Protein AF-A0A9Q3EWQ4-F1 (afdb_monomer_lite)

pLDDT: mean 76.02, std 10.08, range [41.41, 91.44]

Radius of gyration: 15.01 Å; chains: 1; bounding box: 35×37×37 Å

Sequence (80 aa):
MGRVFDVINHFNDVKSLLNMETANRHMLRWHISIQENKGNMTGVNRYVNIEKNSNGLSRWRLPNTSDNPAYVHENAEPQI

Structure (mmCIF, N/CA/C/O backbone):
data_AF-A0A9Q3EWQ4-F1
#
_entry.id   AF-A0A9Q3EWQ4-F1
#
loop_
_atom_site.group_PDB
_atom_site.id
_atom_site.type_symbol
_atom_site.label_atom_id
_atom_site.label_alt_id
_atom_site.label_comp_id
_atom_site.label_asym_id
_atom_site.label_entity_id
_atom_site.label_seq_id
_atom_site.pdbx_PDB_ins_code
_atom_site.Cartn_x
_atom_site.Cartn_y
_atom_site.Cartn_z
_atom_site.occupancy
_atom_site.B_iso_or_equiv
_atom_site.auth_seq_id
_atom_site.auth_comp_id
_atom_site.auth_asym_id
_atom_site.auth_atom_id
_atom_site.pdbx_PDB_model_num
ATOM 1 N N . MET A 1 1 ? -21.325 -1.433 -3.723 1.00 51.84 1 MET A N 1
ATOM 2 C CA . MET A 1 1 ? -20.749 -2.751 -3.379 1.00 51.84 1 MET A CA 1
ATOM 3 C C . MET A 1 1 ? -19.313 -2.758 -3.882 1.00 51.84 1 MET A C 1
ATOM 5 O O . MET A 1 1 ? -19.120 -2.621 -5.084 1.00 51.84 1 MET A O 1
ATOM 9 N N . GLY A 1 2 ? -18.328 -2.754 -2.979 1.00 67.44 2 GLY A N 1
ATOM 10 C CA . GLY A 1 2 ? -16.903 -2.684 -3.335 1.00 67.44 2 GLY A CA 1
ATOM 11 C C . GLY A 1 2 ? -16.382 -4.002 -3.916 1.00 67.44 2 GLY A C 1
ATOM 12 O O . GLY A 1 2 ? -16.983 -5.053 -3.697 1.00 67.44 2 GLY A O 1
ATOM 13 N N . ARG A 1 3 ? -15.278 -3.954 -4.674 1.00 78.81 3 ARG A N 1
ATOM 14 C CA . ARG A 1 3 ? -14.563 -5.170 -5.097 1.00 78.81 3 ARG A CA 1
ATOM 15 C C . ARG A 1 3 ? -13.812 -5.746 -3.902 1.00 78.81 3 ARG A C 1
ATOM 17 O O . ARG A 1 3 ? -13.120 -5.000 -3.220 1.00 78.81 3 ARG A O 1
ATOM 24 N N . VAL A 1 4 ? -13.922 -7.055 -3.699 1.00 84.62 4 VAL A N 1
ATOM 25 C CA . VAL A 1 4 ? -13.110 -7.795 -2.725 1.00 84.62 4 VAL A CA 1
ATOM 26 C C . VAL A 1 4 ? -11.780 -8.170 -3.374 1.00 84.62 4 VAL A C 1
ATOM 28 O O . VAL A 1 4 ? -11.772 -8.614 -4.525 1.00 84.62 4 VAL A O 1
ATOM 31 N N . PHE A 1 5 ? -10.664 -7.975 -2.673 1.00 82.62 5 PHE A N 1
ATOM 32 C CA . PHE A 1 5 ? -9.329 -8.273 -3.197 1.00 82.62 5 PHE A CA 1
ATOM 33 C C . PHE A 1 5 ? -8.356 -8.760 -2.117 1.00 82.62 5 PHE A C 1
ATOM 35 O O . PHE A 1 5 ? -8.493 -8.452 -0.935 1.00 82.62 5 PHE A O 1
ATOM 42 N N . ASP A 1 6 ? -7.333 -9.497 -2.544 1.00 84.00 6 ASP A N 1
ATOM 43 C CA . ASP A 1 6 ? -6.260 -9.962 -1.668 1.00 84.00 6 ASP A CA 1
ATOM 44 C C . ASP A 1 6 ? -5.053 -9.026 -1.751 1.00 84.00 6 ASP A C 1
ATOM 46 O O . ASP A 1 6 ? -4.575 -8.693 -2.839 1.00 84.00 6 ASP A O 1
ATOM 50 N N . VAL A 1 7 ? -4.516 -8.648 -0.592 1.00 79.56 7 VAL A N 1
ATOM 51 C CA . VAL A 1 7 ? -3.252 -7.915 -0.485 1.00 79.56 7 VAL A CA 1
ATOM 52 C C . VAL A 1 7 ? -2.150 -8.911 -0.154 1.00 79.56 7 VAL A C 1
ATOM 54 O O . VAL A 1 7 ? -2.086 -9.435 0.959 1.00 79.56 7 VAL A O 1
ATOM 57 N N . ILE A 1 8 ? -1.284 -9.179 -1.130 1.00 80.62 8 ILE A N 1
ATOM 58 C CA . ILE A 1 8 ? -0.127 -10.066 -0.971 1.00 80.62 8 ILE A CA 1
ATOM 59 C C . ILE A 1 8 ? 1.057 -9.237 -0.485 1.00 80.62 8 ILE A C 1
ATOM 61 O O . ILE A 1 8 ? 1.421 -8.254 -1.134 1.00 80.62 8 ILE A O 1
ATOM 65 N N . ASN A 1 9 ? 1.638 -9.626 0.648 1.00 73.50 9 ASN A N 1
ATOM 66 C CA . ASN A 1 9 ? 2.803 -8.945 1.190 1.00 73.50 9 ASN A CA 1
ATOM 67 C C . ASN A 1 9 ? 3.701 -9.863 2.035 1.00 73.50 9 ASN A C 1
ATOM 69 O O . ASN A 1 9 ? 3.206 -10.711 2.779 1.00 73.50 9 ASN A O 1
ATOM 73 N N . HIS A 1 10 ? 5.011 -9.624 1.998 1.00 70.25 10 HIS A N 1
ATOM 74 C CA . HIS A 1 10 ? 6.023 -10.398 2.713 1.00 70.25 10 HIS A CA 1
ATOM 75 C C . HIS A 1 10 ? 6.387 -9.831 4.094 1.00 70.25 10 HIS A C 1
ATOM 77 O O . HIS A 1 10 ? 7.075 -10.492 4.872 1.00 70.25 10 HIS A O 1
ATOM 83 N N . PHE A 1 11 ? 5.9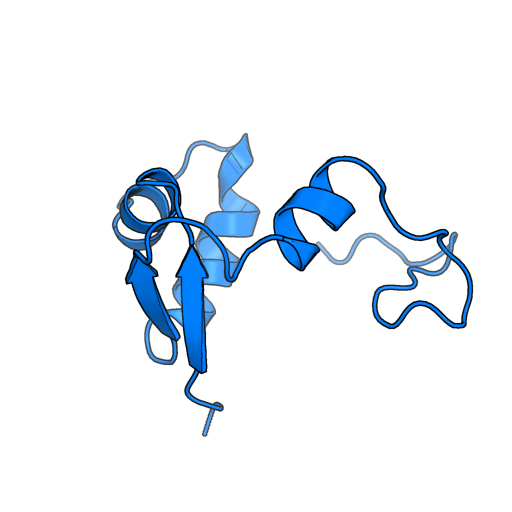47 -8.616 4.437 1.00 64.94 11 PHE A N 1
ATOM 84 C CA . PHE A 1 11 ? 6.303 -7.993 5.713 1.00 64.94 11 PHE A CA 1
ATOM 85 C C . PHE A 1 11 ? 5.143 -7.976 6.719 1.00 64.94 11 PHE A C 1
ATOM 87 O O . PHE A 1 11 ? 3.995 -7.650 6.401 1.00 64.94 11 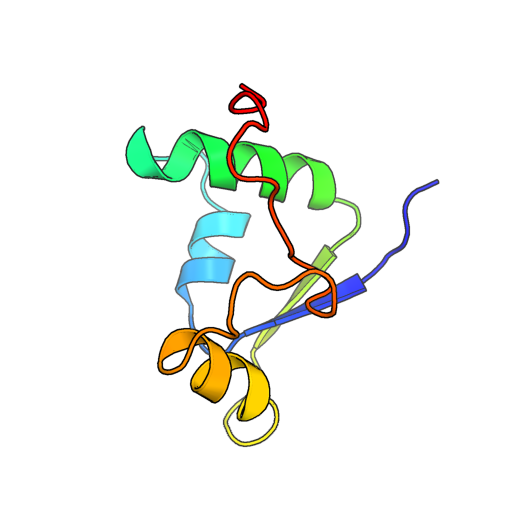PHE A O 1
ATOM 94 N N . ASN A 1 12 ? 5.465 -8.313 7.973 1.00 62.59 12 ASN A N 1
ATOM 95 C CA . ASN A 1 12 ? 4.511 -8.328 9.085 1.00 62.59 12 ASN A CA 1
ATOM 96 C C . ASN A 1 12 ? 3.902 -6.939 9.358 1.00 62.59 12 ASN A C 1
ATOM 98 O O . ASN A 1 12 ? 2.800 -6.865 9.895 1.00 62.59 12 ASN A O 1
ATOM 102 N N . ASP A 1 13 ? 4.547 -5.851 8.930 1.00 60.81 13 ASP A N 1
ATOM 103 C CA . ASP A 1 13 ? 4.073 -4.485 9.187 1.00 60.81 13 ASP A CA 1
ATOM 104 C C . ASP A 1 13 ? 2.749 -4.145 8.487 1.00 60.81 13 ASP A C 1
ATOM 106 O O . ASP A 1 13 ? 2.012 -3.320 9.014 1.00 60.81 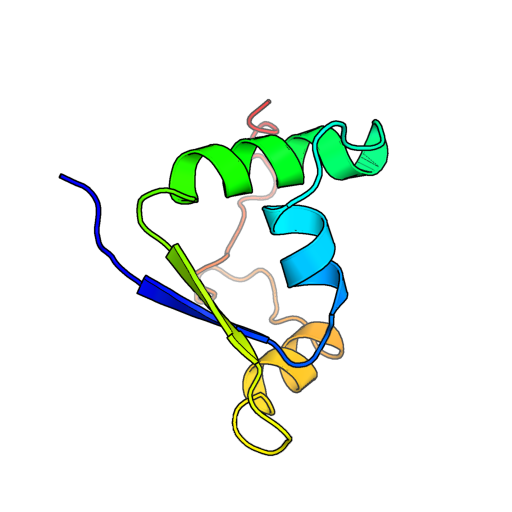13 ASP A O 1
ATOM 110 N N . VAL A 1 14 ? 2.361 -4.802 7.378 1.00 63.62 14 VAL A N 1
ATOM 111 C CA . VAL A 1 14 ? 0.990 -4.634 6.835 1.00 63.62 14 VAL A CA 1
ATOM 112 C C . VAL A 1 14 ? -0.039 -5.250 7.771 1.00 63.62 14 VAL A C 1
ATOM 114 O O . VAL A 1 14 ? -1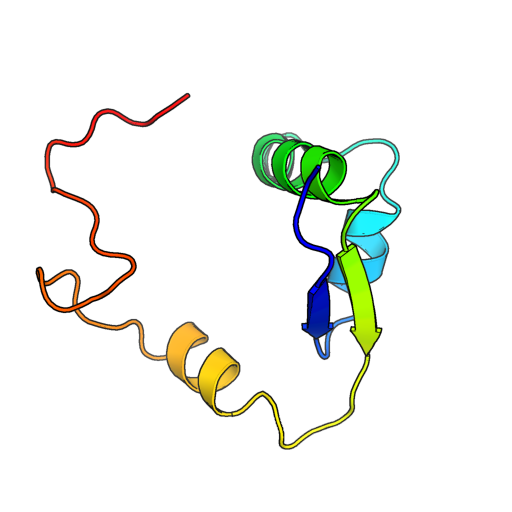.078 -4.640 7.991 1.00 63.62 14 VAL A O 1
ATOM 117 N N . LYS A 1 15 ? 0.240 -6.406 8.389 1.00 65.62 15 LYS A N 1
ATOM 118 C CA . LYS A 1 15 ? -0.651 -6.946 9.431 1.00 65.62 15 LYS A CA 1
ATOM 119 C C . LYS A 1 15 ? -0.718 -6.002 10.629 1.00 65.62 15 LYS A C 1
ATOM 121 O O . LYS A 1 15 ? -1.809 -5.757 11.135 1.00 65.62 15 LYS A O 1
ATOM 126 N N . SER A 1 16 ? 0.418 -5.442 11.042 1.00 64.94 16 SER A N 1
ATOM 127 C CA . SER A 1 16 ? 0.468 -4.449 12.119 1.00 64.94 16 SER A CA 1
ATOM 128 C C . SER A 1 16 ? -0.317 -3.181 11.769 1.00 64.94 16 SER A C 1
ATOM 130 O O . SER A 1 16 ? -1.032 -2.672 12.620 1.00 64.94 16 SER A O 1
ATOM 132 N N . LEU A 1 17 ? -0.259 -2.709 10.518 1.00 66.81 17 LEU A N 1
ATOM 133 C CA . LEU A 1 17 ? -1.017 -1.550 10.024 1.00 66.81 17 LEU A CA 1
ATOM 134 C C . LEU A 1 17 ? -2.521 -1.828 9.906 1.00 66.81 17 LEU A C 1
ATOM 136 O O . LEU A 1 17 ? -3.326 -0.974 10.277 1.00 66.81 17 LEU A O 1
ATOM 140 N N . LEU A 1 18 ? -2.905 -3.018 9.431 1.00 69.81 18 LEU A N 1
ATOM 141 C CA . LEU A 1 18 ? -4.302 -3.464 9.333 1.00 69.81 18 LEU A CA 1
ATOM 142 C C . LEU A 1 18 ? -4.975 -3.566 10.709 1.00 69.81 18 LEU A C 1
ATOM 144 O O . LEU A 1 18 ? -6.176 -3.303 10.845 1.00 69.81 18 LEU A O 1
ATOM 148 N N . ASN A 1 19 ? -4.191 -3.934 11.722 1.00 72.44 19 ASN A N 1
ATOM 149 C CA . ASN A 1 19 ? -4.640 -4.143 13.097 1.00 72.44 19 ASN A CA 1
ATOM 150 C C . ASN A 1 19 ? -4.282 -2.987 14.042 1.00 72.44 19 ASN A C 1
ATOM 152 O O . ASN A 1 19 ? -4.483 -3.108 15.246 1.00 72.44 19 ASN A O 1
ATOM 156 N N . MET A 1 20 ? -3.744 -1.882 13.526 1.00 70.44 20 MET A N 1
ATOM 157 C CA . MET A 1 20 ? -3.347 -0.741 14.348 1.00 70.44 20 MET A CA 1
ATOM 158 C C . MET A 1 20 ? -4.598 -0.044 14.901 1.00 70.44 20 MET A C 1
ATOM 160 O O . MET A 1 20 ? -5.476 0.316 14.128 1.00 70.44 20 MET A O 1
ATOM 164 N N . GLU A 1 21 ? -4.693 0.180 16.213 1.00 68.75 21 GLU A N 1
ATOM 165 C CA . GLU A 1 21 ? -5.796 0.975 16.789 1.00 68.75 21 GLU A CA 1
ATOM 166 C C . GLU A 1 21 ? -5.551 2.485 16.682 1.00 68.75 21 GLU A C 1
ATOM 168 O O . GLU A 1 21 ? -6.486 3.276 16.606 1.00 68.75 21 GLU A O 1
ATOM 173 N N . THR A 1 22 ? -4.290 2.922 16.684 1.00 75.19 22 THR A N 1
ATOM 174 C CA . THR A 1 22 ? -3.937 4.343 16.587 1.00 75.19 22 THR A CA 1
ATOM 175 C C . THR A 1 22 ? -2.654 4.501 15.792 1.00 75.19 22 THR A C 1
ATOM 177 O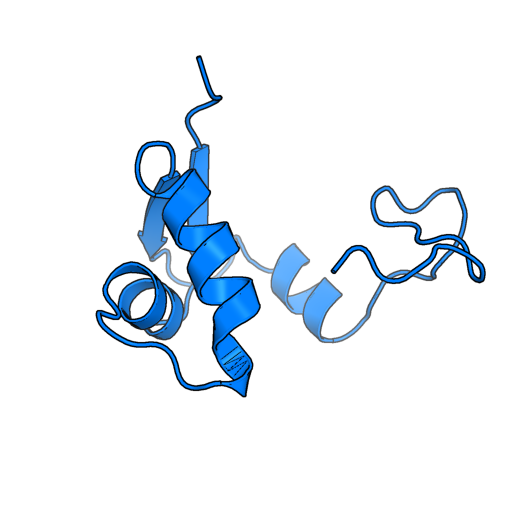 O . THR A 1 22 ? -1.592 4.062 16.225 1.00 75.19 22 THR A O 1
ATOM 180 N N . ALA A 1 23 ? -2.744 5.128 14.620 1.00 74.12 23 ALA A N 1
ATOM 181 C CA . ALA A 1 23 ? -1.594 5.369 13.759 1.00 74.12 23 ALA A CA 1
ATOM 182 C C . ALA A 1 23 ? -0.772 6.583 14.215 1.00 74.12 23 ALA A C 1
ATOM 184 O O . ALA A 1 23 ? -1.317 7.620 14.589 1.00 74.12 23 ALA A O 1
ATOM 185 N N . ASN A 1 24 ? 0.558 6.488 14.116 1.00 82.50 24 ASN A N 1
ATOM 186 C CA . ASN A 1 24 ? 1.427 7.664 14.205 1.00 82.50 24 ASN A CA 1
ATOM 187 C C . ASN A 1 24 ? 1.004 8.690 13.130 1.00 82.50 24 ASN A C 1
ATOM 189 O O . ASN A 1 24 ? 0.644 8.294 12.022 1.00 82.50 24 ASN A O 1
ATOM 193 N N . ARG A 1 25 ? 1.092 10.000 13.415 1.00 82.25 25 ARG A N 1
ATOM 194 C CA . ARG A 1 25 ? 0.758 11.096 12.478 1.00 82.25 25 ARG A CA 1
ATOM 195 C C . ARG A 1 25 ? 1.333 10.924 11.065 1.00 82.25 25 ARG A C 1
ATOM 197 O O . ARG A 1 25 ? 0.675 11.288 10.098 1.00 82.25 25 ARG A O 1
ATOM 204 N N . HIS A 1 26 ? 2.521 10.333 10.932 1.00 82.00 26 HIS A N 1
ATOM 205 C CA . HIS A 1 26 ? 3.160 10.077 9.633 1.00 82.00 26 HIS A CA 1
ATOM 206 C C . HIS A 1 26 ? 2.491 8.949 8.827 1.00 82.00 26 HIS A C 1
ATOM 208 O O . HIS A 1 26 ? 2.613 8.907 7.606 1.00 82.00 26 HIS A O 1
ATOM 214 N N . MET A 1 27 ? 1.754 8.064 9.498 1.00 81.12 27 MET A N 1
ATOM 215 C CA . MET A 1 27 ? 1.038 6.924 8.921 1.00 81.12 27 MET A CA 1
ATOM 216 C C . MET A 1 27 ? -0.481 7.123 8.885 1.00 81.12 27 MET A C 1
ATOM 218 O O . MET A 1 27 ? -1.188 6.259 8.377 1.00 81.12 27 MET A O 1
ATOM 222 N N . LEU A 1 28 ? -0.997 8.250 9.388 1.00 83.44 28 LEU A N 1
ATOM 223 C CA . LEU A 1 28 ? -2.436 8.479 9.550 1.00 83.44 28 LEU A CA 1
ATOM 224 C C . LEU A 1 28 ? -3.210 8.403 8.224 1.00 83.44 28 LEU A C 1
ATOM 226 O O . LEU A 1 28 ? -4.223 7.715 8.153 1.00 83.44 28 LEU A O 1
ATOM 230 N N . ARG A 1 29 ? -2.712 9.043 7.157 1.00 82.94 29 ARG A N 1
ATOM 231 C CA . ARG A 1 29 ? -3.371 9.021 5.832 1.00 82.94 29 ARG A CA 1
ATOM 232 C C . ARG A 1 29 ? -3.457 7.606 5.256 1.00 82.94 29 ARG A C 1
ATOM 234 O O . ARG A 1 29 ? -4.497 7.195 4.745 1.00 82.94 29 ARG A O 1
ATOM 241 N N . TRP A 1 30 ? -2.371 6.848 5.393 1.00 81.12 30 TRP A N 1
ATOM 242 C CA . TRP A 1 30 ? -2.316 5.446 4.988 1.00 81.12 30 TRP A CA 1
ATOM 243 C C . TRP A 1 30 ? -3.266 4.590 5.816 1.00 81.12 30 TRP A C 1
ATOM 245 O O . TRP A 1 30 ? -3.973 3.755 5.264 1.00 81.12 30 TRP A O 1
ATOM 255 N N . HIS A 1 31 ? -3.325 4.831 7.124 1.00 82.81 31 HIS A N 1
ATOM 256 C CA . HIS A 1 31 ? -4.218 4.110 8.015 1.00 82.81 31 HIS A CA 1
ATOM 257 C C . HIS A 1 31 ? -5.688 4.312 7.631 1.00 82.81 31 HIS A C 1
ATOM 259 O O . HIS A 1 31 ? -6.388 3.321 7.463 1.00 82.81 31 HIS A O 1
ATOM 265 N N . ILE A 1 32 ? -6.131 5.554 7.404 1.00 84.50 32 ILE A N 1
ATOM 266 C CA . ILE A 1 32 ? -7.507 5.856 6.966 1.00 84.50 32 ILE A CA 1
ATOM 267 C C . ILE A 1 32 ? -7.832 5.115 5.662 1.00 84.50 32 ILE A C 1
ATOM 269 O O . ILE A 1 32 ? -8.788 4.345 5.621 1.00 84.50 32 ILE A O 1
ATOM 273 N N . SER A 1 33 ? -6.973 5.251 4.647 1.00 82.62 33 SER A N 1
ATOM 274 C CA . SER A 1 33 ? -7.167 4.602 3.339 1.00 82.62 33 SER A CA 1
ATOM 275 C C . SER A 1 33 ? -7.253 3.072 3.452 1.00 82.62 33 SER A C 1
ATOM 277 O O . SER A 1 33 ? -8.024 2.412 2.755 1.00 82.62 33 SER A O 1
ATOM 279 N N . ILE A 1 34 ? -6.462 2.478 4.350 1.00 81.94 34 ILE A N 1
ATOM 280 C CA . ILE A 1 34 ? -6.493 1.039 4.626 1.00 81.94 34 ILE A CA 1
ATOM 281 C C . ILE A 1 34 ? -7.789 0.653 5.352 1.00 81.94 34 ILE A C 1
ATOM 283 O O . ILE A 1 34 ? -8.401 -0.349 4.983 1.00 81.94 34 ILE A O 1
ATOM 287 N N . GLN A 1 35 ? -8.235 1.426 6.347 1.00 82.50 35 GLN A N 1
ATOM 288 C CA . GLN A 1 35 ? -9.469 1.134 7.086 1.00 82.50 35 GLN A CA 1
ATOM 289 C C . GLN A 1 35 ? -10.713 1.213 6.193 1.00 82.50 35 GLN A C 1
ATOM 291 O O . GLN A 1 35 ? -11.570 0.335 6.286 1.00 82.50 35 GLN A O 1
ATOM 296 N N . GLU A 1 36 ? -10.781 2.176 5.271 1.00 85.88 36 GLU A N 1
ATOM 297 C CA . GLU A 1 36 ? -11.865 2.278 4.277 1.00 85.88 36 GLU A CA 1
ATOM 298 C C . GLU A 1 36 ? -12.009 1.006 3.431 1.00 85.88 36 GLU A C 1
ATOM 300 O O . GLU A 1 36 ? -13.109 0.614 3.040 1.00 85.88 36 GLU A O 1
ATOM 305 N N . ASN A 1 37 ? -10.891 0.323 3.184 1.00 81.00 37 ASN A N 1
ATOM 306 C CA . ASN A 1 37 ? -10.840 -0.889 2.377 1.00 81.00 37 ASN A CA 1
ATOM 307 C C . ASN A 1 37 ? -10.803 -2.178 3.214 1.00 81.00 37 ASN A C 1
ATOM 309 O O . ASN A 1 37 ? -10.879 -3.265 2.645 1.00 81.00 37 ASN A O 1
ATOM 313 N N . LYS A 1 38 ? -10.721 -2.101 4.550 1.00 79.06 38 LYS A N 1
ATOM 314 C CA . LYS A 1 38 ? -10.517 -3.265 5.434 1.00 79.06 38 LYS A CA 1
ATOM 315 C C . LYS A 1 38 ? -11.640 -4.297 5.342 1.00 79.06 38 LYS A C 1
ATOM 317 O O . LYS A 1 38 ? -11.367 -5.488 5.400 1.00 79.06 38 LYS A O 1
ATOM 322 N N . GLY A 1 39 ? -12.884 -3.856 5.149 1.00 80.38 39 GLY A N 1
ATOM 323 C CA . GLY A 1 39 ? -14.024 -4.759 4.940 1.00 80.38 39 GLY A CA 1
ATOM 324 C C . GLY A 1 39 ? -13.986 -5.521 3.608 1.00 80.38 39 GLY A C 1
ATOM 325 O O . GLY A 1 39 ? -14.680 -6.521 3.465 1.00 80.38 39 GLY A O 1
ATOM 326 N N . ASN A 1 40 ? -13.171 -5.064 2.651 1.00 83.62 40 ASN A N 1
ATOM 327 C CA . ASN A 1 40 ? -13.074 -5.614 1.299 1.00 83.62 40 ASN A CA 1
ATOM 328 C C . ASN A 1 40 ? -11.683 -6.193 0.977 1.00 83.62 40 ASN A C 1
ATOM 330 O O . ASN A 1 40 ? -11.480 -6.664 -0.141 1.00 83.62 40 ASN A O 1
ATOM 334 N N . MET A 1 41 ? -10.725 -6.162 1.912 1.00 83.12 41 MET A N 1
ATOM 335 C CA . MET A 1 41 ? -9.367 -6.659 1.683 1.00 83.12 41 MET A CA 1
ATOM 336 C C . MET A 1 41 ? -8.996 -7.791 2.639 1.00 83.12 41 MET A C 1
ATOM 338 O O . MET A 1 41 ? -9.235 -7.697 3.842 1.00 83.12 41 MET A O 1
ATOM 342 N N . THR A 1 42 ? -8.306 -8.810 2.124 1.00 81.00 42 THR A N 1
ATOM 343 C CA . THR A 1 42 ? -7.700 -9.866 2.951 1.00 81.00 42 THR A CA 1
ATOM 344 C C . THR A 1 42 ? -6.179 -9.826 2.825 1.00 81.00 42 THR A C 1
ATOM 346 O O . THR A 1 42 ? -5.631 -9.900 1.728 1.00 81.00 42 THR A O 1
ATOM 349 N N . GLY A 1 43 ? -5.471 -9.694 3.951 1.00 72.56 43 GLY A N 1
ATOM 350 C CA . GLY A 1 43 ? -4.006 -9.702 3.976 1.00 72.56 43 GLY A CA 1
ATOM 351 C C . GLY A 1 43 ? -3.443 -11.124 3.925 1.00 72.56 43 GLY A C 1
ATOM 352 O O . GLY A 1 43 ? -3.659 -11.909 4.850 1.00 72.56 43 GLY A O 1
ATOM 353 N N . VAL A 1 44 ? -2.675 -11.448 2.885 1.00 77.06 44 VAL A N 1
ATOM 354 C CA . VAL A 1 44 ? -2.079 -12.774 2.672 1.00 77.06 44 VAL A CA 1
ATOM 355 C C . VAL A 1 44 ? -0.555 -12.671 2.728 1.00 77.06 44 VAL A C 1
ATOM 357 O O . VAL A 1 44 ? 0.060 -11.990 1.911 1.00 77.06 44 VAL A O 1
ATOM 360 N N . ASN A 1 45 ? 0.070 -13.381 3.673 1.00 72.44 45 ASN A N 1
ATOM 361 C CA . ASN A 1 45 ? 1.528 -13.506 3.720 1.00 72.44 45 ASN A CA 1
ATOM 362 C C . ASN A 1 45 ? 1.970 -14.681 2.835 1.00 72.44 45 ASN A C 1
ATOM 364 O O . ASN A 1 45 ? 1.585 -15.822 3.101 1.00 72.44 45 ASN A O 1
ATOM 368 N N . ARG A 1 46 ? 2.760 -14.415 1.786 1.00 69.12 46 ARG A N 1
ATOM 369 C CA . ARG A 1 46 ? 3.381 -15.458 0.953 1.00 69.12 46 ARG A CA 1
ATOM 370 C C . ARG A 1 46 ? 4.892 -15.275 0.906 1.00 69.12 46 ARG A C 1
ATOM 372 O O . ARG A 1 46 ? 5.387 -14.219 0.531 1.00 69.12 46 ARG A O 1
ATOM 379 N N . TYR A 1 47 ? 5.619 -16.350 1.196 1.00 63.47 47 TYR A N 1
ATOM 380 C CA . TYR A 1 47 ? 7.073 -16.369 1.088 1.00 63.47 47 TYR A CA 1
ATOM 381 C C . TYR A 1 47 ? 7.545 -16.510 -0.375 1.00 63.47 47 TYR A C 1
ATOM 383 O O . TYR A 1 47 ? 7.204 -17.456 -1.080 1.00 63.47 47 TYR A O 1
ATOM 391 N N . VAL A 1 48 ? 8.322 -15.502 -0.787 1.00 59.03 48 VAL A N 1
ATOM 392 C CA . VAL A 1 48 ? 9.363 -15.396 -1.833 1.00 59.03 48 VAL A CA 1
ATOM 393 C C . VAL A 1 48 ? 9.162 -16.104 -3.190 1.00 59.03 48 VAL A C 1
ATOM 395 O O . VAL A 1 48 ? 9.546 -17.250 -3.382 1.00 59.03 48 VAL A O 1
ATOM 398 N N . ASN A 1 49 ? 8.646 -15.347 -4.169 1.00 59.03 49 ASN A N 1
ATOM 399 C CA . ASN A 1 49 ? 8.995 -15.320 -5.616 1.00 59.03 49 ASN A CA 1
ATOM 400 C C . ASN A 1 49 ? 7.930 -14.557 -6.426 1.00 59.03 49 ASN A C 1
ATOM 402 O O . ASN A 1 49 ? 8.189 -14.141 -7.552 1.00 59.03 49 ASN A O 1
ATOM 406 N N . ILE A 1 50 ? 6.740 -14.372 -5.846 1.00 65.62 50 ILE A N 1
ATOM 407 C CA . ILE A 1 50 ? 5.592 -13.704 -6.476 1.00 65.62 50 ILE A CA 1
ATOM 408 C C . ILE A 1 50 ? 5.766 -12.172 -6.464 1.00 65.62 50 ILE A C 1
ATOM 410 O O . ILE A 1 50 ? 5.317 -11.480 -7.370 1.00 65.62 50 ILE A O 1
ATOM 414 N N . GLU A 1 51 ? 6.500 -11.631 -5.491 1.00 66.69 51 GLU A N 1
ATOM 415 C CA . GLU A 1 51 ? 6.652 -10.182 -5.286 1.00 66.69 51 GLU A CA 1
ATOM 416 C C . GLU A 1 51 ? 7.796 -9.541 -6.083 1.00 66.69 51 GLU A C 1
ATOM 418 O O . GLU A 1 51 ? 8.161 -8.397 -5.822 1.00 66.69 51 GLU A O 1
ATOM 423 N N . LYS A 1 52 ? 8.379 -10.239 -7.068 1.00 77.75 52 LYS A N 1
ATOM 424 C CA . LYS A 1 52 ? 9.482 -9.693 -7.884 1.00 77.75 52 LYS A CA 1
ATOM 425 C C . LYS A 1 52 ? 9.130 -8.347 -8.508 1.00 77.75 52 LYS A C 1
ATOM 427 O O . LYS A 1 52 ? 9.966 -7.451 -8.511 1.00 77.75 52 LYS A O 1
ATOM 432 N N . ASN A 1 53 ? 7.889 -8.192 -8.967 1.00 79.50 53 ASN A N 1
ATOM 433 C CA . ASN A 1 53 ? 7.424 -6.953 -9.582 1.00 79.50 53 ASN A CA 1
ATOM 434 C C . ASN A 1 53 ? 7.346 -5.815 -8.554 1.00 79.50 53 ASN A C 1
ATOM 436 O O . ASN A 1 53 ? 7.874 -4.738 -8.802 1.00 79.50 53 ASN A O 1
ATOM 440 N N . SER A 1 54 ? 6.764 -6.070 -7.376 1.00 78.62 54 SER A N 1
ATOM 441 C CA . SER A 1 54 ? 6.677 -5.077 -6.293 1.00 78.62 54 SER A CA 1
ATOM 442 C C . SER A 1 54 ? 8.064 -4.684 -5.770 1.00 78.62 54 SER A C 1
ATOM 444 O O . SER A 1 54 ? 8.384 -3.502 -5.658 1.00 78.62 54 SER A O 1
ATOM 446 N N . ASN A 1 55 ? 8.940 -5.670 -5.551 1.00 79.94 55 ASN A N 1
ATOM 447 C CA . ASN A 1 55 ? 10.329 -5.451 -5.140 1.00 79.94 55 ASN A CA 1
ATOM 448 C C . ASN A 1 55 ? 11.159 -4.725 -6.203 1.00 79.94 55 ASN A C 1
ATOM 450 O O . ASN A 1 55 ? 12.084 -3.985 -5.872 1.00 79.94 55 ASN A O 1
ATOM 454 N N . GLY A 1 56 ? 10.847 -4.946 -7.480 1.00 83.25 56 GLY A N 1
ATOM 455 C CA . GLY A 1 56 ? 11.412 -4.180 -8.578 1.00 83.25 56 GLY A CA 1
ATOM 456 C C . GLY A 1 56 ? 10.979 -2.720 -8.492 1.00 83.25 56 GLY A C 1
ATOM 457 O O . GLY A 1 56 ? 11.818 -1.834 -8.396 1.00 83.25 56 GLY A O 1
ATOM 458 N N . LEU A 1 57 ? 9.674 -2.470 -8.432 1.00 83.19 57 LEU A N 1
ATOM 459 C CA . LEU A 1 57 ? 9.109 -1.119 -8.398 1.00 83.19 57 LEU A CA 1
ATOM 460 C C . LEU A 1 57 ? 9.506 -0.308 -7.159 1.00 83.19 57 LEU A C 1
ATOM 462 O O . LEU A 1 57 ? 9.646 0.912 -7.246 1.00 83.19 57 LEU A O 1
ATOM 466 N N . SER A 1 58 ? 9.722 -0.959 -6.013 1.00 80.50 58 SER A N 1
ATOM 467 C CA . SER A 1 58 ? 10.175 -0.276 -4.796 1.00 80.50 58 SER A CA 1
ATOM 468 C C . SER A 1 58 ? 11.602 0.271 -4.919 1.00 80.50 58 SER A C 1
ATOM 470 O O . SER A 1 58 ? 11.918 1.291 -4.305 1.00 80.50 58 SER A O 1
ATOM 472 N N . ARG A 1 59 ? 12.446 -0.365 -5.742 1.00 85.75 59 ARG A N 1
ATOM 473 C CA . ARG A 1 59 ? 13.835 0.043 -6.020 1.00 85.75 59 ARG A CA 1
ATOM 474 C C . ARG A 1 59 ? 13.960 0.900 -7.278 1.00 85.75 59 ARG A C 1
ATOM 476 O O . ARG A 1 59 ? 14.770 1.821 -7.314 1.00 85.75 59 ARG A O 1
ATOM 483 N N . TRP A 1 60 ? 13.152 0.601 -8.290 1.00 86.94 60 TRP A N 1
ATOM 484 C CA . TRP A 1 60 ? 13.167 1.220 -9.611 1.00 86.94 60 TRP A CA 1
ATOM 485 C C . TRP A 1 60 ? 11.752 1.653 -9.973 1.00 86.94 60 TRP A C 1
ATOM 487 O O . TRP A 1 60 ? 10.990 0.926 -10.610 1.00 86.94 60 TRP A O 1
ATOM 497 N N . ARG A 1 61 ? 11.392 2.856 -9.523 1.00 82.44 61 ARG A N 1
ATOM 498 C CA . ARG A 1 61 ? 10.094 3.451 -9.839 1.00 82.44 61 ARG A CA 1
ATOM 499 C C . ARG A 1 61 ? 9.986 3.678 -11.343 1.00 82.44 61 ARG A C 1
ATOM 501 O O . ARG A 1 61 ? 10.957 4.079 -11.984 1.00 82.44 61 ARG A O 1
ATOM 508 N N . LEU A 1 62 ? 8.794 3.453 -11.888 1.00 86.75 62 LEU A N 1
ATOM 509 C CA . LEU A 1 62 ? 8.516 3.788 -13.280 1.00 86.75 62 LEU A CA 1
ATOM 510 C C . LEU A 1 62 ? 8.596 5.310 -13.485 1.00 86.75 62 LEU A C 1
ATOM 512 O O . LEU A 1 62 ? 8.236 6.063 -12.574 1.00 86.75 62 LEU A O 1
ATOM 516 N N . PRO A 1 63 ? 9.020 5.774 -14.673 1.00 89.31 63 PRO A N 1
ATOM 517 C CA . PRO A 1 63 ? 8.933 7.182 -15.037 1.00 89.31 63 PRO A CA 1
ATOM 518 C C . PRO A 1 63 ? 7.502 7.716 -14.884 1.00 89.31 63 PRO A C 1
ATOM 520 O O . PRO A 1 63 ? 6.530 7.024 -15.202 1.00 89.31 63 PRO A O 1
A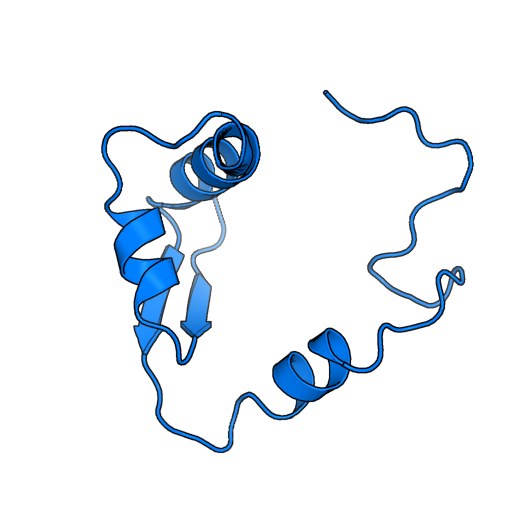TOM 523 N N . ASN A 1 64 ? 7.363 8.961 -14.426 1.00 86.75 64 ASN A N 1
ATOM 524 C CA . ASN A 1 64 ? 6.070 9.644 -14.328 1.00 86.75 64 ASN A CA 1
ATOM 525 C C . ASN A 1 64 ? 5.648 10.189 -15.703 1.00 86.75 64 ASN A C 1
ATOM 527 O O . ASN A 1 64 ? 5.614 11.392 -15.930 1.00 86.75 64 ASN A O 1
ATOM 531 N N . THR A 1 65 ? 5.397 9.279 -16.640 1.00 91.44 65 THR A N 1
ATOM 532 C CA . THR A 1 65 ? 4.931 9.567 -18.007 1.00 91.44 65 THR A CA 1
ATOM 533 C C . THR A 1 65 ? 3.471 9.151 -18.150 1.00 91.44 65 THR A C 1
ATOM 535 O O . THR A 1 65 ? 3.005 8.333 -17.361 1.00 91.44 65 THR A O 1
ATOM 538 N N . SER A 1 66 ? 2.754 9.674 -19.148 1.00 88.50 66 SER A N 1
ATOM 539 C CA . SER A 1 66 ? 1.325 9.389 -19.371 1.00 88.50 66 SER A CA 1
ATOM 540 C C . SER A 1 66 ? 0.994 7.902 -19.547 1.00 88.50 66 SER A C 1
ATOM 542 O O . SER A 1 66 ? -0.142 7.502 -19.318 1.00 88.50 66 SER A O 1
ATOM 544 N N . ASP A 1 67 ? 1.978 7.085 -19.928 1.00 88.75 67 ASP A N 1
ATOM 545 C CA . ASP A 1 67 ? 1.821 5.638 -20.111 1.00 88.75 67 ASP A CA 1
ATOM 546 C C . ASP A 1 67 ? 1.866 4.859 -18.784 1.00 88.75 67 ASP A C 1
ATOM 548 O O . ASP A 1 67 ? 1.535 3.672 -18.733 1.00 88.75 67 ASP A O 1
ATOM 552 N N . ASN A 1 68 ? 2.281 5.502 -17.688 1.00 87.75 68 ASN A N 1
ATOM 553 C CA . ASN A 1 68 ? 2.252 4.911 -16.358 1.00 87.75 68 ASN A CA 1
ATOM 554 C C . ASN A 1 68 ? 0.819 4.996 -15.796 1.00 87.75 68 ASN A C 1
ATOM 556 O O . ASN A 1 68 ? 0.308 6.098 -15.615 1.00 87.75 68 ASN A O 1
ATOM 560 N N . PRO A 1 69 ? 0.166 3.878 -15.430 1.00 82.88 69 PRO A N 1
ATOM 561 C CA . PRO A 1 69 ? -1.186 3.913 -14.861 1.00 82.88 69 PRO A CA 1
ATOM 562 C C . PRO A 1 69 ? -1.270 4.654 -13.515 1.00 82.88 69 PRO A C 1
ATOM 564 O O . PRO A 1 69 ? -2.364 5.002 -13.080 1.00 82.88 69 PRO A O 1
ATOM 567 N N . ALA A 1 70 ? -0.133 4.899 -12.857 1.00 81.88 70 ALA A N 1
ATOM 568 C CA . ALA A 1 70 ? -0.017 5.728 -11.659 1.00 81.88 70 ALA A CA 1
ATOM 569 C C . ALA A 1 70 ? 0.499 7.151 -11.958 1.00 81.88 70 ALA A C 1
ATOM 571 O O . ALA A 1 70 ? 1.031 7.803 -11.059 1.00 81.88 70 ALA A O 1
ATOM 572 N N . TYR A 1 71 ? 0.404 7.615 -13.210 1.00 85.38 71 TYR A N 1
ATOM 573 C CA . TYR A 1 71 ? 0.816 8.957 -13.613 1.00 85.38 71 TYR A CA 1
ATOM 574 C C . TYR A 1 71 ? 0.102 10.025 -12.781 1.00 85.38 71 TYR A C 1
ATOM 576 O O . TYR A 1 71 ? -1.127 10.047 -12.687 1.00 85.38 71 TYR A O 1
ATOM 584 N N . VAL A 1 72 ? 0.885 10.931 -12.200 1.00 83.62 72 VAL A N 1
ATOM 585 C CA . VAL A 1 72 ? 0.376 12.104 -11.487 1.00 83.62 72 VAL A CA 1
ATOM 586 C C . VAL A 1 72 ? 0.774 13.340 -12.280 1.00 83.62 72 VAL A C 1
ATOM 588 O O . VAL A 1 72 ? 1.963 13.593 -12.477 1.00 83.62 72 VAL A O 1
ATOM 591 N N . HIS A 1 73 ? -0.214 14.115 -12.733 1.00 83.12 73 HIS A N 1
ATOM 592 C CA . HIS A 1 73 ? 0.038 15.410 -13.361 1.00 83.12 73 HIS A CA 1
ATOM 593 C C . HIS A 1 73 ? 0.790 16.331 -12.395 1.00 83.12 73 HIS A C 1
ATOM 595 O O . HIS A 1 73 ? 0.421 16.452 -11.231 1.00 83.12 73 HIS A O 1
ATOM 601 N N . GLU A 1 74 ? 1.803 17.031 -12.899 1.00 76.44 74 GLU A N 1
ATOM 602 C CA . GLU A 1 74 ? 2.691 17.895 -12.102 1.00 76.44 74 GLU A CA 1
ATOM 603 C C . GLU A 1 74 ? 1.945 19.029 -11.369 1.00 76.44 74 GLU A C 1
ATOM 605 O O . GLU A 1 74 ? 2.409 19.503 -10.338 1.00 76.44 74 GLU A O 1
ATOM 610 N N . ASN A 1 75 ? 0.755 19.402 -11.861 1.00 72.88 75 ASN A N 1
ATOM 611 C CA . ASN A 1 75 ? -0.121 20.435 -11.296 1.00 72.88 75 ASN A CA 1
ATOM 612 C C . ASN A 1 75 ? -1.364 19.871 -10.585 1.00 72.88 75 ASN A C 1
ATOM 614 O O . ASN A 1 75 ? -2.315 20.612 -10.337 1.00 72.88 75 ASN A O 1
ATOM 618 N N . ALA A 1 76 ? -1.420 18.565 -10.317 1.00 65.06 76 ALA A N 1
ATOM 619 C CA . ALA A 1 76 ? -2.514 18.012 -9.532 1.00 65.06 76 ALA A CA 1
ATOM 620 C C . ALA A 1 76 ? -2.412 18.556 -8.101 1.00 65.06 76 ALA A C 1
ATOM 622 O O . ALA A 1 76 ? -1.411 18.323 -7.420 1.00 65.06 76 ALA A O 1
ATOM 623 N N . GLU A 1 77 ? -3.435 19.288 -7.647 1.00 57.78 77 GLU A N 1
ATOM 624 C CA . GLU A 1 77 ? -3.497 19.699 -6.247 1.00 57.78 77 GLU A CA 1
ATOM 625 C C . GLU A 1 77 ? -3.407 18.456 -5.355 1.00 57.78 77 GLU A C 1
ATOM 627 O O . GLU A 1 77 ? -4.008 17.422 -5.681 1.00 57.78 77 GLU A O 1
ATOM 632 N N . PRO A 1 78 ? -2.654 18.518 -4.241 1.00 57.03 78 PRO A N 1
ATOM 633 C CA . PRO A 1 78 ? -2.639 17.422 -3.295 1.00 57.03 78 PRO A CA 1
ATOM 634 C C . PRO A 1 78 ? -4.080 17.201 -2.845 1.00 57.03 78 PRO A C 1
ATOM 636 O O . PRO A 1 78 ? -4.660 18.057 -2.189 1.00 57.03 78 PRO A O 1
ATOM 639 N N . GLN A 1 79 ? -4.669 16.065 -3.217 1.00 54.66 79 GLN A N 1
ATOM 640 C CA . GLN A 1 79 ? -5.964 15.675 -2.676 1.00 54.66 79 GLN A CA 1
ATOM 641 C C . GLN A 1 79 ? -5.736 15.402 -1.188 1.00 54.66 79 GLN A C 1
ATOM 643 O O . GLN A 1 79 ? -5.084 14.415 -0.827 1.00 54.66 79 GLN A O 1
ATOM 648 N N . ILE A 1 80 ? -6.114 16.377 -0.357 1.00 41.41 80 ILE A N 1
ATOM 649 C CA . ILE A 1 80 ? -6.092 16.303 1.107 1.00 41.41 80 ILE A CA 1
ATOM 650 C C . ILE A 1 80 ? -7.302 15.496 1.546 1.00 41.41 80 ILE A C 1
ATOM 652 O O . ILE A 1 80 ? -8.419 15.838 1.102 1.00 41.41 80 ILE A O 1
#

Foldseek 3Di:
DDAAEEDEDADCVVVVLLPPPDDDPVCVVVSVVSVVCSVRYDYDHDDDDVCPVVVCCVVPPDDLDPPDPPRDDPPPDPPD

Secondary structure (DSSP, 8-state):
-PPPEEEE-S-HHHHHHHT-SS--TTTHHHHHHHHHHHTTEEEE---SSTTHHHHHHHHSPPP-STTSTT---TT-----

Organism: NCBI:txid1389203